Protein AF-G4RQ62-F1 (afdb_monomer_lite)

Structure (mmCIF, N/CA/C/O backbone):
data_AF-G4RQ62-F1
#
_entry.id   AF-G4RQ62-F1
#
loop_
_atom_site.group_PDB
_atom_site.id
_atom_site.type_symbol
_atom_site.label_atom_id
_atom_site.label_alt_id
_atom_site.label_comp_id
_atom_site.label_asym_id
_atom_site.label_entity_id
_atom_site.label_seq_id
_atom_site.pdbx_PDB_ins_code
_atom_site.Cartn_x
_atom_site.Cartn_y
_atom_site.Cartn_z
_atom_site.occupancy
_atom_site.B_iso_or_equiv
_atom_site.auth_seq_id
_atom_site.auth_comp_id
_atom_site.auth_asym_id
_atom_site.auth_atom_id
_atom_site.pdbx_PDB_model_num
ATOM 1 N N . MET A 1 1 ? 30.106 19.881 24.412 1.00 56.19 1 MET A N 1
ATOM 2 C CA . MET A 1 1 ? 28.988 20.847 24.339 1.00 56.19 1 MET A CA 1
ATOM 3 C C . MET A 1 1 ? 28.704 21.183 22.879 1.00 56.19 1 MET A C 1
ATOM 5 O O . MET A 1 1 ? 29.517 21.868 22.277 1.00 56.19 1 MET A O 1
ATOM 9 N N . LYS A 1 2 ? 27.593 20.700 22.313 1.00 42.34 2 LYS A N 1
ATOM 10 C CA . LYS A 1 2 ? 26.644 21.473 21.488 1.00 42.34 2 LYS A CA 1
ATOM 11 C C . LYS A 1 2 ? 25.465 20.567 21.137 1.00 42.34 2 LYS A C 1
ATOM 13 O O . LYS A 1 2 ? 25.647 19.397 20.826 1.00 42.34 2 LYS A O 1
ATOM 18 N N . ALA A 1 3 ? 24.283 21.122 21.330 1.00 55.03 3 ALA A N 1
ATOM 19 C CA . ALA A 1 3 ? 22.987 20.479 21.289 1.00 55.03 3 ALA A CA 1
ATOM 20 C C . ALA A 1 3 ? 22.206 20.945 20.050 1.00 55.03 3 ALA A C 1
ATOM 22 O O . ALA A 1 3 ? 22.558 21.986 19.496 1.00 55.03 3 ALA A O 1
ATOM 23 N N . LEU A 1 4 ? 21.094 20.238 19.786 1.00 53.06 4 LEU A N 1
ATOM 24 C CA . LEU A 1 4 ? 19.925 20.633 18.972 1.00 53.06 4 LEU A CA 1
ATOM 25 C C . LEU A 1 4 ? 20.178 20.495 17.451 1.00 53.06 4 LEU A C 1
ATOM 27 O O . LEU A 1 4 ? 21.241 20.848 16.972 1.00 53.06 4 LEU A O 1
ATOM 31 N N . GLU A 1 5 ? 19.301 19.886 16.648 1.00 45.31 5 GLU A N 1
ATOM 32 C CA . GLU A 1 5 ? 17.886 20.233 16.477 1.00 45.31 5 GLU A CA 1
ATOM 33 C C . GLU A 1 5 ? 16.973 19.045 16.100 1.00 45.31 5 GLU A C 1
ATOM 35 O O . GLU A 1 5 ? 17.384 18.031 15.541 1.00 45.31 5 GLU A O 1
ATOM 40 N N . LYS A 1 6 ? 15.699 19.214 16.469 1.00 57.19 6 LYS A N 1
ATOM 41 C CA . LYS A 1 6 ? 14.526 18.371 16.206 1.00 57.19 6 LYS A CA 1
ATOM 42 C C . LYS 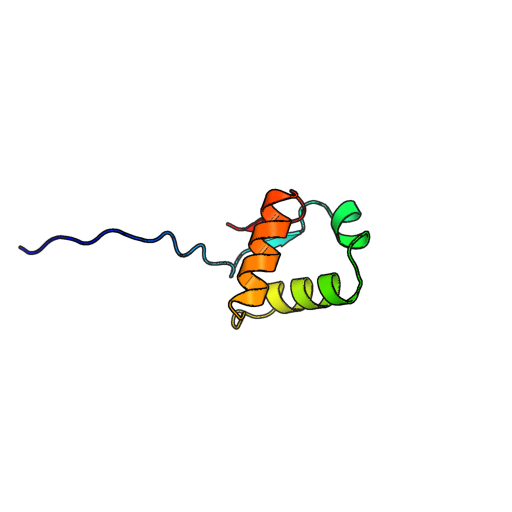A 1 6 ? 14.105 18.399 14.725 1.00 57.19 6 LYS A C 1
ATOM 44 O O . LYS A 1 6 ? 14.419 19.348 14.020 1.00 57.19 6 LYS A O 1
ATOM 49 N N . SER A 1 7 ? 13.210 17.464 14.380 1.00 44.50 7 SER A N 1
ATOM 50 C CA . SER A 1 7 ? 12.354 17.395 13.174 1.00 44.50 7 SER A CA 1
ATOM 51 C C . SER A 1 7 ? 13.021 16.739 11.965 1.00 44.50 7 SER A C 1
ATOM 53 O O . SER A 1 7 ? 14.052 17.184 11.501 1.00 44.50 7 SER A O 1
ATOM 55 N N . SER A 1 8 ? 12.497 15.683 11.356 1.00 35.22 8 SER A N 1
ATOM 56 C CA . SER A 1 8 ? 11.142 15.133 11.336 1.00 35.22 8 SER A CA 1
ATOM 57 C C . SER A 1 8 ? 11.230 13.615 11.436 1.00 35.22 8 SER A C 1
ATOM 59 O O . SER A 1 8 ? 12.240 13.038 11.044 1.00 35.22 8 SER A O 1
ATOM 61 N N . ALA A 1 9 ? 10.176 12.958 11.913 1.00 41.38 9 ALA A N 1
ATOM 62 C CA . ALA A 1 9 ? 10.002 11.528 11.703 1.00 41.38 9 ALA A CA 1
ATOM 63 C C . ALA A 1 9 ? 9.977 11.256 10.187 1.00 41.38 9 ALA A C 1
ATOM 65 O O . ALA A 1 9 ? 8.926 11.330 9.552 1.00 41.38 9 ALA A O 1
ATOM 66 N N . VAL A 1 10 ? 11.140 11.013 9.579 1.00 45.84 10 VAL A N 1
ATOM 67 C CA . VAL A 1 10 ? 11.218 10.412 8.253 1.00 45.84 10 VAL A CA 1
ATOM 68 C C . VAL A 1 10 ? 10.835 8.968 8.496 1.00 45.84 10 VAL A C 1
ATOM 70 O O . VAL A 1 10 ? 11.668 8.153 8.872 1.00 45.84 10 VAL A O 1
ATOM 73 N N . LYS A 1 11 ? 9.534 8.693 8.405 1.00 49.47 11 LYS A N 1
ATOM 74 C CA . LYS A 1 11 ? 9.017 7.332 8.401 1.00 49.47 11 LYS A CA 1
ATOM 75 C C . LYS A 1 11 ? 9.746 6.628 7.258 1.00 49.47 11 LYS A C 1
ATOM 77 O O . LYS A 1 11 ? 9.589 7.020 6.099 1.00 49.47 11 LYS A O 1
ATOM 82 N N . GLU A 1 12 ? 10.645 5.706 7.584 1.00 53.34 12 GLU A N 1
ATOM 83 C CA . GLU A 1 12 ? 11.313 4.890 6.581 1.00 53.34 12 GLU A CA 1
ATOM 84 C C . GLU A 1 12 ? 10.242 3.983 5.982 1.00 53.34 12 GLU A C 1
ATOM 86 O O . GLU A 1 12 ? 9.911 2.931 6.509 1.00 53.34 12 GLU A O 1
ATOM 91 N N . PHE A 1 13 ? 9.672 4.406 4.853 1.00 59.53 13 PHE A N 1
ATOM 92 C CA . PHE A 1 13 ? 8.727 3.603 4.070 1.00 59.53 13 PHE A CA 1
ATOM 93 C C . PHE A 1 13 ? 9.369 2.322 3.495 1.00 59.53 13 PHE A C 1
ATOM 95 O O . PHE A 1 13 ? 8.713 1.586 2.769 1.00 59.53 13 PHE A O 1
ATOM 102 N N . SER A 1 14 ? 10.636 2.057 3.829 1.00 57.19 14 SER A N 1
ATOM 103 C CA . SER A 1 14 ? 11.405 0.855 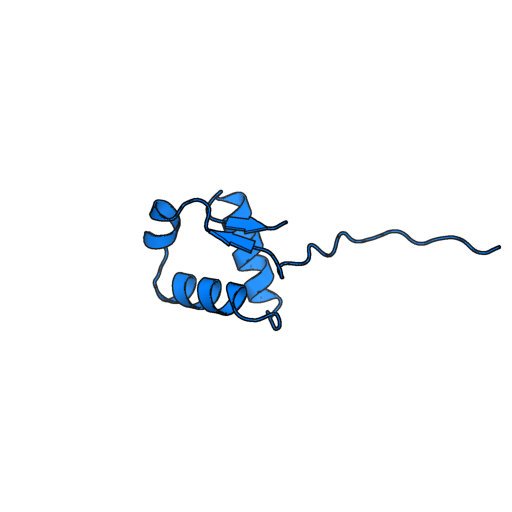3.512 1.00 57.19 14 SER A CA 1
ATOM 104 C C . SER A 1 14 ? 10.806 -0.425 4.114 1.00 57.19 14 SER A C 1
ATOM 106 O O . SER A 1 14 ? 11.132 -1.507 3.645 1.00 57.19 14 SER A O 1
ATOM 108 N N . ASN A 1 15 ? 9.948 -0.321 5.138 1.00 71.38 15 ASN A N 1
ATOM 109 C CA . ASN A 1 15 ? 9.321 -1.466 5.808 1.00 71.38 15 ASN A CA 1
ATOM 110 C C . ASN A 1 15 ? 7.798 -1.307 5.871 1.00 71.38 15 ASN A C 1
ATOM 112 O O . ASN A 1 15 ? 7.233 -1.080 6.940 1.00 71.38 15 ASN A O 1
ATOM 116 N N . CYS A 1 16 ? 7.128 -1.397 4.724 1.00 83.00 16 CYS A N 1
ATOM 117 C CA . CYS A 1 16 ? 5.671 -1.481 4.666 1.00 83.00 16 CYS A CA 1
ATOM 118 C C . CYS A 1 16 ? 5.231 -2.911 4.318 1.00 83.00 16 CYS A C 1
ATOM 120 O O . CYS A 1 16 ? 5.882 -3.599 3.540 1.00 83.00 16 CYS A O 1
ATOM 122 N N . GLU A 1 17 ? 4.107 -3.359 4.864 1.00 88.62 17 GLU A N 1
ATOM 123 C CA . GLU A 1 17 ? 3.484 -4.641 4.518 1.00 88.62 17 GLU A CA 1
ATOM 124 C C . GLU A 1 17 ? 1.990 -4.454 4.237 1.00 88.62 17 GLU A C 1
ATOM 126 O O . GLU A 1 17 ? 1.347 -3.554 4.788 1.00 88.62 17 GLU A O 1
ATOM 131 N N . ILE A 1 18 ? 1.433 -5.290 3.357 1.00 91.25 18 ILE A N 1
ATOM 132 C CA . ILE A 1 18 ? -0.010 -5.329 3.097 1.00 91.25 18 ILE A CA 1
ATOM 133 C C . ILE A 1 18 ? -0.669 -6.100 4.238 1.00 91.25 18 ILE A C 1
ATOM 135 O O . ILE A 1 18 ? -0.396 -7.282 4.427 1.00 91.25 18 ILE A O 1
ATOM 139 N N . VAL A 1 19 ? -1.551 -5.432 4.980 1.00 94.44 19 VAL A N 1
ATOM 140 C CA . VAL A 1 19 ? -2.265 -6.025 6.124 1.00 94.44 19 VAL A CA 1
ATOM 141 C C . VAL A 1 19 ? -3.709 -6.402 5.792 1.00 94.44 19 VAL A C 1
ATOM 143 O O . VAL A 1 19 ? -4.301 -7.217 6.494 1.00 94.44 19 VAL A O 1
ATOM 146 N N . ASP A 1 20 ? -4.274 -5.840 4.720 1.00 94.75 20 ASP A N 1
ATOM 147 C CA . ASP A 1 20 ? -5.635 -6.120 4.251 1.00 94.75 20 ASP A CA 1
ATOM 148 C C . ASP A 1 20 ? -5.622 -6.374 2.734 1.00 94.75 20 ASP A C 1
ATOM 150 O O . ASP A 1 20 ? -5.710 -5.454 1.914 1.00 94.75 20 ASP A O 1
ATOM 154 N N . PHE A 1 21 ? -5.455 -7.648 2.364 1.00 92.06 21 PHE A N 1
ATOM 155 C CA . PHE A 1 21 ? -5.355 -8.081 0.966 1.00 92.06 21 PHE A CA 1
ATOM 156 C C . PHE A 1 21 ? -6.664 -7.922 0.187 1.00 92.06 21 PHE A C 1
ATOM 158 O O . PHE A 1 21 ? -6.616 -7.705 -1.020 1.00 92.06 21 PHE A O 1
ATOM 165 N N . ASP A 1 22 ? -7.815 -7.997 0.856 1.00 94.00 22 ASP A N 1
ATOM 166 C CA . ASP A 1 22 ? -9.126 -7.862 0.214 1.00 94.00 22 ASP A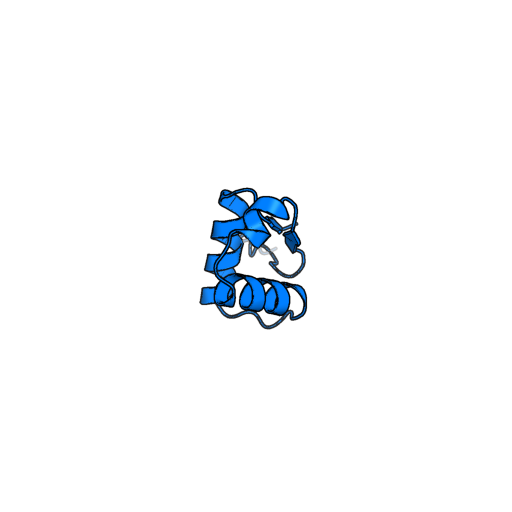 CA 1
ATOM 167 C C . ASP A 1 22 ? -9.330 -6.421 -0.276 1.00 94.00 22 ASP A C 1
ATOM 169 O O . ASP A 1 22 ? -9.580 -6.168 -1.459 1.00 94.00 22 ASP A O 1
ATOM 173 N N . LYS A 1 23 ? -9.055 -5.442 0.598 1.00 93.56 23 LYS A N 1
ATOM 174 C CA . LYS A 1 23 ? -9.047 -4.030 0.199 1.00 93.56 23 LYS A CA 1
ATOM 175 C C . LYS A 1 23 ? -7.955 -3.718 -0.808 1.00 93.56 23 LYS A C 1
ATOM 177 O O . LYS A 1 23 ? -8.198 -2.924 -1.715 1.00 93.56 23 LYS A O 1
ATOM 182 N N . PHE A 1 24 ? -6.773 -4.317 -0.674 1.00 93.06 24 PHE A N 1
ATOM 183 C CA . PHE A 1 24 ? -5.699 -4.132 -1.645 1.00 93.06 24 PHE A CA 1
ATOM 184 C C . PHE A 1 24 ? -6.112 -4.611 -3.045 1.00 93.06 24 PHE A C 1
ATOM 186 O O . PHE A 1 24 ? -5.950 -3.869 -4.012 1.00 93.06 24 PHE A O 1
ATOM 193 N N . ALA A 1 25 ? -6.728 -5.792 -3.149 1.00 93.56 25 ALA A N 1
ATOM 194 C CA . ALA A 1 25 ? -7.210 -6.353 -4.410 1.00 93.56 25 ALA A CA 1
ATOM 195 C C . ALA A 1 25 ? -8.335 -5.520 -5.053 1.00 93.56 25 ALA A C 1
ATOM 197 O O . ALA A 1 25 ? -8.509 -5.558 -6.270 1.00 93.56 25 ALA A O 1
ATOM 198 N N . SER A 1 26 ? -9.073 -4.736 -4.257 1.00 95.19 26 SER A N 1
ATOM 199 C CA . SER A 1 26 ? -10.096 -3.806 -4.755 1.00 95.19 26 SER A CA 1
ATOM 200 C C . SER A 1 26 ? -9.530 -2.521 -5.385 1.00 95.19 26 SER A C 1
ATOM 202 O O . SER A 1 26 ? -10.267 -1.775 -6.033 1.00 95.19 26 SER A O 1
ATOM 204 N N . LEU A 1 27 ? -8.234 -2.234 -5.201 1.00 92.44 27 LEU A N 1
ATOM 205 C CA . LEU A 1 27 ? -7.584 -1.054 -5.777 1.00 92.44 27 LEU A CA 1
ATOM 206 C C . LEU A 1 27 ? -7.420 -1.194 -7.300 1.00 92.44 27 LEU A C 1
ATOM 208 O O . LEU A 1 27 ? -7.329 -2.309 -7.812 1.00 92.44 27 LEU A O 1
ATOM 212 N N . PRO A 1 28 ? -7.302 -0.083 -8.047 1.00 94.75 28 PRO A N 1
ATOM 213 C CA . PRO A 1 28 ? -6.958 -0.135 -9.466 1.00 94.75 28 PRO A CA 1
ATOM 214 C C . PRO A 1 28 ? -5.627 -0.862 -9.706 1.00 94.75 28 PRO A C 1
ATOM 216 O O . PRO A 1 28 ? -4.689 -0.689 -8.930 1.00 94.75 28 PRO A O 1
ATOM 219 N N . ALA A 1 29 ? -5.515 -1.610 -10.807 1.00 92.44 29 ALA A N 1
ATOM 220 C CA . ALA A 1 29 ? -4.317 -2.397 -11.127 1.00 92.44 29 ALA A CA 1
ATOM 221 C C . ALA A 1 29 ? -3.017 -1.562 -11.147 1.00 92.44 29 ALA A C 1
ATOM 223 O O . ALA A 1 29 ? -2.015 -1.993 -10.588 1.00 92.44 29 ALA A O 1
ATOM 224 N N . ASP A 1 30 ? -3.060 -0.337 -11.685 1.00 91.56 30 ASP A N 1
ATOM 225 C CA . ASP A 1 30 ? -1.931 0.616 -11.672 1.00 91.56 30 ASP A CA 1
ATOM 226 C C . ASP A 1 30 ? -1.456 0.949 -10.245 1.00 91.56 30 ASP A C 1
ATOM 228 O O . ASP A 1 30 ? -0.263 1.030 -9.960 1.00 91.56 30 ASP A O 1
ATOM 232 N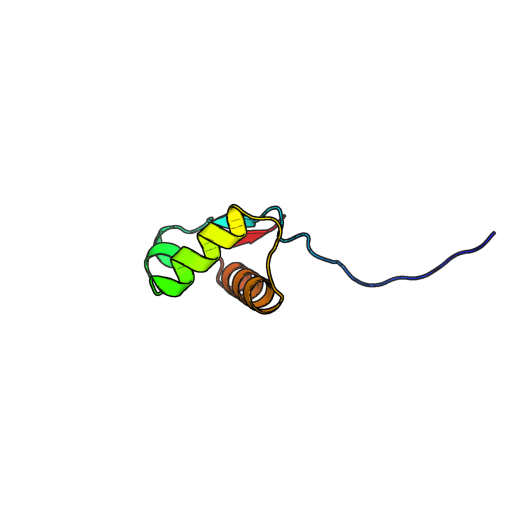 N . VAL A 1 31 ? -2.400 1.078 -9.308 1.00 90.44 31 VAL A N 1
ATOM 233 C CA . VAL A 1 31 ? -2.092 1.344 -7.899 1.00 90.44 31 VAL A CA 1
ATOM 234 C C . VAL A 1 31 ? -1.485 0.108 -7.243 1.00 90.44 31 VAL A C 1
ATOM 236 O O . VAL A 1 31 ? -0.540 0.243 -6.470 1.00 90.44 31 VAL A O 1
ATOM 239 N N . GLN A 1 32 ? -2.006 -1.084 -7.545 1.00 91.94 32 GLN A N 1
ATOM 240 C CA . GLN A 1 32 ? -1.466 -2.335 -7.012 1.00 91.94 32 GLN A CA 1
ATOM 241 C C . GLN A 1 32 ? -0.017 -2.548 -7.464 1.00 91.94 32 GLN A C 1
ATOM 243 O O . GLN A 1 32 ? 0.846 -2.798 -6.625 1.00 91.94 32 GLN A O 1
ATOM 248 N N . GLU A 1 33 ? 0.262 -2.377 -8.758 1.00 90.56 33 GLU A N 1
ATOM 249 C CA . GLU A 1 33 ? 1.606 -2.512 -9.330 1.00 90.56 33 GLU A CA 1
ATOM 250 C C . GLU A 1 33 ? 2.592 -1.544 -8.669 1.00 90.56 33 GLU A C 1
ATOM 252 O O . GLU A 1 33 ? 3.632 -1.965 -8.163 1.00 90.56 33 GLU A O 1
ATOM 257 N N . ARG A 1 34 ? 2.216 -0.265 -8.550 1.00 87.81 34 ARG A N 1
ATOM 258 C CA . ARG A 1 34 ? 3.045 0.755 -7.893 1.00 87.81 34 ARG A CA 1
ATOM 259 C C . ARG A 1 34 ? 3.341 0.456 -6.433 1.00 87.81 34 ARG A C 1
ATOM 261 O O . ARG A 1 34 ? 4.429 0.763 -5.957 1.00 87.81 34 ARG A O 1
ATOM 268 N N . VAL A 1 35 ? 2.378 -0.096 -5.699 1.00 88.94 35 VAL A N 1
ATOM 269 C CA . VAL A 1 35 ? 2.592 -0.478 -4.300 1.00 88.94 35 VAL A CA 1
ATOM 270 C C . VAL A 1 35 ? 3.542 -1.663 -4.221 1.00 88.94 35 VAL A C 1
ATOM 272 O O . VAL A 1 35 ? 4.479 -1.613 -3.438 1.00 88.94 35 VAL A O 1
ATOM 275 N N . LEU A 1 36 ? 3.354 -2.699 -5.040 1.00 88.50 36 LEU A N 1
ATOM 276 C CA . LEU A 1 36 ? 4.241 -3.865 -5.046 1.00 88.50 36 LEU A CA 1
ATOM 277 C C . LEU A 1 36 ? 5.677 -3.490 -5.432 1.00 88.50 36 LEU A C 1
ATOM 279 O O . LEU A 1 36 ? 6.619 -3.937 -4.781 1.00 88.50 36 LEU A O 1
ATOM 283 N N . GLU A 1 37 ? 5.847 -2.620 -6.427 1.00 86.69 37 GLU A N 1
ATOM 284 C CA . GLU A 1 37 ? 7.154 -2.079 -6.810 1.00 86.69 37 GLU A CA 1
ATOM 285 C C . GLU A 1 37 ? 7.790 -1.284 -5.659 1.00 86.69 37 GLU A C 1
ATOM 287 O O . GLU A 1 37 ? 8.964 -1.472 -5.339 1.00 86.69 37 GLU A O 1
ATOM 292 N N . AL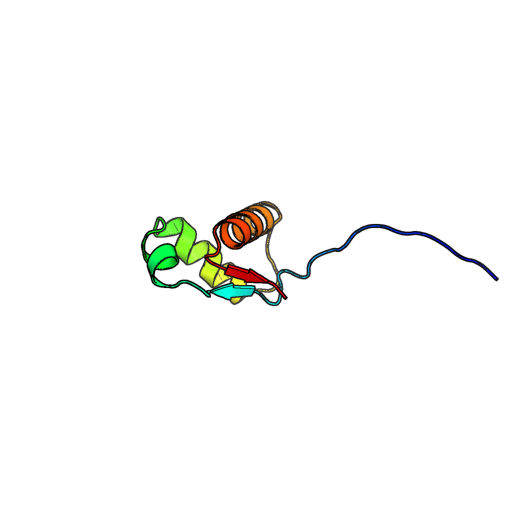A A 1 38 ? 6.994 -0.463 -4.969 1.00 83.94 38 ALA A N 1
ATOM 293 C CA . ALA A 1 38 ? 7.427 0.307 -3.808 1.00 83.94 38 ALA A CA 1
ATOM 294 C C . ALA A 1 38 ? 7.838 -0.560 -2.608 1.00 83.94 38 ALA A C 1
ATOM 296 O O . ALA A 1 38 ? 8.734 -0.178 -1.862 1.00 83.94 38 ALA A O 1
ATOM 297 N N . LEU A 1 39 ? 7.195 -1.716 -2.415 1.00 81.50 39 LEU A N 1
ATOM 298 C CA . LEU A 1 39 ? 7.561 -2.678 -1.371 1.00 81.50 39 LEU A CA 1
ATOM 299 C C . LEU A 1 39 ? 8.858 -3.430 -1.703 1.00 81.50 39 LEU A C 1
ATOM 301 O O . LEU A 1 39 ? 9.574 -3.848 -0.797 1.00 81.50 39 LEU A O 1
ATOM 305 N N . GLY A 1 40 ? 9.161 -3.609 -2.991 1.00 75.62 40 GLY A N 1
ATOM 306 C CA . GLY A 1 40 ? 10.361 -4.302 -3.462 1.00 75.62 40 GLY A CA 1
ATOM 307 C C . GLY A 1 40 ? 11.584 -3.406 -3.678 1.00 75.62 40 GLY A C 1
ATOM 308 O O . GLY A 1 40 ? 12.685 -3.930 -3.849 1.00 75.62 40 GLY A O 1
ATOM 309 N N . CYS A 1 41 ? 11.423 -2.078 -3.688 1.00 71.31 41 CYS A N 1
ATOM 310 C CA . CYS A 1 41 ? 12.482 -1.141 -4.060 1.00 71.31 41 CYS A CA 1
ATOM 311 C C . CYS A 1 41 ? 12.622 0.019 -3.052 1.00 71.31 41 CYS A C 1
ATOM 313 O O . CYS A 1 41 ? 11.662 0.753 -2.820 1.00 71.31 41 CYS A O 1
ATOM 315 N N . PRO A 1 42 ? 13.827 0.281 -2.504 1.00 63.28 42 PRO A N 1
ATOM 316 C CA . PRO A 1 42 ? 14.054 1.407 -1.590 1.00 63.28 42 PRO A CA 1
ATOM 317 C C . PRO A 1 42 ? 14.018 2.781 -2.290 1.00 63.28 42 PRO A C 1
ATOM 319 O O . PRO A 1 42 ? 13.965 3.823 -1.632 1.00 63.28 42 PRO A O 1
ATOM 322 N N . CYS A 1 43 ? 14.048 2.811 -3.626 1.00 68.00 43 CYS A N 1
ATOM 323 C CA . CYS A 1 43 ? 14.044 4.031 -4.430 1.00 68.00 43 CYS A CA 1
ATOM 324 C C . CYS A 1 43 ? 12.611 4.460 -4.769 1.00 68.00 43 CYS A C 1
ATOM 326 O O . CYS A 1 43 ? 12.178 4.360 -5.911 1.00 68.00 43 CYS A O 1
ATOM 328 N N . ILE A 1 44 ? 11.872 4.937 -3.768 1.00 74.69 44 ILE A N 1
ATOM 329 C CA . ILE A 1 44 ? 10.498 5.430 -3.939 1.00 74.69 44 ILE A CA 1
ATOM 330 C C . ILE A 1 44 ? 10.430 6.957 -3.993 1.00 74.69 44 ILE A C 1
ATOM 332 O O . ILE A 1 44 ? 10.840 7.658 -3.059 1.00 74.69 44 ILE A O 1
ATOM 336 N N . ASP A 1 45 ? 9.840 7.470 -5.072 1.00 81.62 45 ASP A N 1
ATOM 337 C CA . ASP A 1 45 ? 9.561 8.891 -5.270 1.00 81.62 45 ASP A CA 1
ATOM 338 C C . ASP A 1 45 ? 8.546 9.450 -4.259 1.00 81.62 45 ASP A C 1
ATOM 340 O O . ASP A 1 45 ? 7.771 8.735 -3.613 1.00 81.62 45 ASP A O 1
ATOM 344 N N . GLN A 1 46 ? 8.507 10.780 -4.139 1.00 81.81 46 GLN A N 1
ATOM 345 C CA . GLN A 1 46 ? 7.635 11.481 -3.190 1.00 81.81 46 GLN A CA 1
ATOM 346 C C . GLN A 1 46 ? 6.141 11.185 -3.415 1.00 81.81 46 GLN A C 1
ATOM 348 O O . GLN A 1 46 ? 5.382 11.060 -2.452 1.00 81.81 46 GLN A O 1
ATOM 353 N N . THR A 1 47 ? 5.722 11.016 -4.671 1.00 85.62 47 THR A N 1
ATOM 354 C CA . THR A 1 47 ? 4.349 10.636 -5.037 1.00 85.62 47 THR A CA 1
ATOM 355 C C . THR A 1 47 ? 3.971 9.269 -4.471 1.00 85.62 47 THR A C 1
ATOM 357 O O . THR A 1 47 ? 2.893 9.103 -3.899 1.00 85.62 47 THR A O 1
ATOM 360 N N . THR A 1 48 ? 4.880 8.302 -4.565 1.00 84.62 48 THR A N 1
ATOM 361 C CA . THR A 1 48 ? 4.678 6.943 -4.058 1.00 84.62 48 THR A CA 1
ATOM 362 C C . THR A 1 48 ? 4.618 6.934 -2.533 1.00 84.62 48 THR A C 1
ATOM 364 O O . THR A 1 48 ? 3.738 6.301 -1.958 1.00 84.62 48 THR A O 1
ATOM 367 N N . LYS A 1 49 ? 5.441 7.741 -1.850 1.00 85.06 49 LYS A N 1
ATOM 368 C CA . LYS A 1 49 ? 5.357 7.910 -0.384 1.00 85.06 49 LYS A CA 1
ATOM 369 C C . LYS A 1 49 ? 3.996 8.439 0.080 1.00 85.06 49 LYS A C 1
ATOM 371 O O . LYS A 1 49 ? 3.461 7.982 1.094 1.00 85.06 49 LYS A O 1
ATOM 376 N N . LEU A 1 50 ? 3.411 9.384 -0.661 1.00 88.81 50 LEU A N 1
ATOM 377 C CA . LEU A 1 50 ? 2.062 9.889 -0.383 1.00 88.81 50 LEU A CA 1
ATOM 378 C C . LEU A 1 50 ? 0.999 8.806 -0.591 1.00 88.81 50 LEU A C 1
ATOM 380 O O . LEU A 1 50 ? 0.079 8.695 0.223 1.00 88.81 50 LEU A O 1
ATOM 384 N N . LEU A 1 51 ? 1.140 7.994 -1.642 1.00 89.00 51 LEU A N 1
ATOM 385 C CA . LEU A 1 51 ? 0.260 6.857 -1.895 1.00 89.00 51 LEU A CA 1
ATOM 386 C C . LEU A 1 51 ? 0.317 5.850 -0.738 1.00 89.00 51 LEU A C 1
ATOM 388 O O . LEU A 1 51 ? -0.724 5.550 -0.157 1.00 89.00 51 LEU A O 1
ATOM 392 N N . LEU A 1 52 ? 1.513 5.407 -0.339 1.00 88.06 52 LEU A N 1
ATOM 393 C CA . LEU A 1 52 ? 1.701 4.477 0.782 1.00 88.06 52 LEU A CA 1
ATOM 394 C C . LEU A 1 52 ? 1.113 5.033 2.086 1.00 88.06 52 LEU A C 1
ATOM 396 O O . LEU A 1 52 ? 0.371 4.338 2.776 1.00 88.06 52 LEU A O 1
ATOM 400 N N . SER A 1 53 ? 1.345 6.317 2.378 1.00 88.19 53 SER A N 1
ATOM 401 C CA . SER A 1 53 ? 0.761 6.992 3.548 1.00 88.19 53 SER A CA 1
ATOM 402 C C . SER A 1 53 ? -0.770 7.001 3.522 1.00 88.19 53 SER A C 1
ATOM 404 O O . SER A 1 53 ? -1.424 6.873 4.558 1.00 88.19 53 SER A O 1
ATOM 406 N N . LYS A 1 54 ? -1.372 7.181 2.342 1.00 91.38 54 LYS A N 1
ATOM 407 C CA . LYS A 1 54 ? -2.829 7.164 2.186 1.00 91.38 54 LYS A CA 1
ATOM 408 C C . LYS A 1 54 ? -3.384 5.757 2.397 1.00 91.38 54 LYS A C 1
ATOM 410 O O . LYS A 1 54 ? -4.389 5.609 3.084 1.00 91.38 54 LYS A O 1
ATOM 415 N N . LEU A 1 55 ? -2.724 4.743 1.844 1.00 92.12 55 LEU A N 1
ATOM 416 C CA . LEU A 1 55 ? -3.114 3.342 1.998 1.00 92.12 55 LEU A CA 1
ATOM 417 C C . LEU A 1 55 ? -2.960 2.854 3.443 1.00 92.12 55 LEU A C 1
ATOM 419 O O . LEU A 1 55 ? -3.811 2.113 3.928 1.00 92.12 55 LEU A O 1
ATOM 423 N N . GLU A 1 56 ? -1.947 3.336 4.164 1.00 91.31 56 GLU A N 1
ATOM 424 C CA . GLU A 1 56 ? -1.795 3.085 5.599 1.00 91.31 56 GLU A CA 1
ATOM 425 C C . GLU A 1 56 ? -2.971 3.654 6.405 1.00 91.31 56 GLU A C 1
ATOM 427 O O . GLU A 1 56 ? -3.563 2.963 7.231 1.00 91.31 56 GLU A O 1
ATOM 432 N N . ARG A 1 57 ? -3.393 4.892 6.116 1.00 91.12 57 ARG A N 1
ATOM 433 C CA . ARG A 1 57 ? -4.571 5.497 6.766 1.00 91.12 57 ARG A CA 1
ATOM 434 C C . ARG A 1 57 ? -5.879 4.771 6.454 1.00 91.12 57 ARG A C 1
ATOM 436 O O . ARG A 1 57 ? -6.809 4.843 7.250 1.00 91.12 57 ARG A O 1
ATOM 443 N N . LEU A 1 58 ? -5.959 4.098 5.308 1.00 91.00 58 LEU A N 1
ATOM 444 C CA . LEU A 1 58 ? -7.098 3.256 4.928 1.00 91.00 58 LEU A CA 1
ATOM 445 C C . LEU A 1 58 ? -7.035 1.852 5.558 1.00 91.00 58 LEU A C 1
ATOM 447 O O . LEU A 1 58 ? -7.955 1.056 5.367 1.00 91.00 58 LEU A O 1
ATOM 451 N N . GLY A 1 59 ? -5.970 1.547 6.309 1.00 92.06 59 GLY A N 1
ATOM 452 C CA . GLY A 1 59 ? -5.747 0.241 6.925 1.00 92.06 59 GLY A CA 1
ATOM 453 C C . GLY A 1 59 ? -5.428 -0.858 5.914 1.00 92.06 59 GLY A C 1
ATOM 454 O O . GLY A 1 59 ? -5.687 -2.020 6.197 1.00 92.06 59 GLY A O 1
ATOM 455 N N . ILE A 1 60 ? -4.931 -0.494 4.729 1.00 93.69 60 ILE A N 1
ATOM 456 C CA . ILE A 1 60 ? -4.545 -1.438 3.669 1.00 93.69 60 ILE A CA 1
ATOM 457 C C . ILE A 1 60 ? -3.094 -1.880 3.868 1.00 93.69 60 ILE A C 1
ATOM 459 O O . ILE A 1 60 ? -2.763 -3.056 3.720 1.00 93.69 60 ILE A O 1
ATOM 463 N N . LEU A 1 61 ? -2.238 -0.925 4.232 1.00 91.75 61 LEU A N 1
ATOM 464 C CA . LEU A 1 61 ? -0.824 -1.137 4.515 1.00 91.75 61 LEU A CA 1
ATOM 465 C C . LEU A 1 61 ? -0.511 -0.819 5.976 1.00 91.75 61 LEU A C 1
ATOM 467 O O . LEU A 1 61 ? -1.240 -0.074 6.632 1.00 91.75 61 LEU A O 1
ATOM 471 N N . LYS A 1 62 ? 0.624 -1.317 6.456 1.00 87.81 62 LYS A N 1
ATOM 472 C CA . LYS A 1 62 ? 1.229 -0.906 7.721 1.00 87.81 62 LYS A CA 1
ATOM 473 C C . LYS A 1 62 ? 2.720 -0.695 7.512 1.00 87.81 62 LYS A C 1
ATOM 475 O O . LYS A 1 62 ? 3.391 -1.611 7.056 1.00 87.81 62 LYS A O 1
ATOM 480 N N . CYS A 1 63 ? 3.214 0.501 7.822 1.00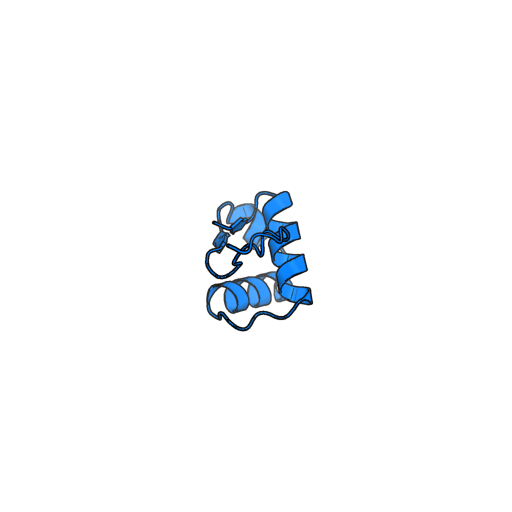 81.56 63 CYS A N 1
ATOM 481 C CA . CYS A 1 63 ? 4.634 0.832 7.728 1.00 81.56 63 CYS A CA 1
ATOM 482 C C . CYS A 1 63 ? 5.241 0.939 9.134 1.00 81.56 63 CYS A C 1
ATOM 484 O O . CYS A 1 63 ? 4.652 1.602 9.997 1.00 81.56 63 CYS A O 1
ATOM 486 N N . LEU A 1 64 ? 6.374 0.266 9.363 1.00 69.75 64 LEU A N 1
ATOM 487 C CA . LEU A 1 64 ? 7.079 0.187 10.653 1.00 69.75 64 LEU A CA 1
ATOM 488 C C . LEU A 1 64 ? 8.018 1.374 10.895 1.00 69.75 64 LEU A C 1
ATOM 490 O O . LEU A 1 64 ? 8.673 1.831 9.934 1.00 69.75 64 LEU A O 1
#

pLDDT: mean 78.77, std 17.14, range [35.22, 95.19]

Foldseek 3Di:
DDDDDDDDPPQQQQAKDFPDVPVLVVDPPVLNVLVVVSNVDSPDDPVSVVSQVVCVVVVGMDGD

Sequence (64 aa):
MKALEKSSAVKEFSNCEIVDFDKFASLPADVQERVLEALGCPCIDQTTKLLLSKLERLGILKCL

Radius of gyration: 14.24 Å; chains: 1; bounding box: 39×30×36 Å

Secondary structure (DSSP, 8-state):
------------TTSEEES-HHHHHTS-HHHHHHHHHHHH-S---HHHHHHHHHHHHTTSEEE-

Organism: Thermoproteus tenax (strain ATCC 35583 / DSM 2078 / JCM 9277 / NBRC 100435 / Kra 1) (NCBI:txid768679)